Protein AF-A0A7G2SEK1-F1 (afdb_monomer_lite)

Sequence (96 aa):
MNAKLPVLTITTEQLRKFERERDSIVFDVQSTSDILDQMSTLFSLIAKASEGENPSIYQIKNLARLGHYTCDGWSGVIESIESHIKEISPLNSTNI

Foldseek 3Di:
DDDDDPDPDQDPVNVVVVVVLVVVVVVLVVVVVVLVVLVVVLVVQVVCVVVVHDRDPVSNVVSVVVNVVCVVCVVVSVVVVVVSCVVPPCVVVDDD

Structure (mmCIF, N/CA/C/O backbone):
data_AF-A0A7G2SEK1-F1
#
_entry.id   AF-A0A7G2SEK1-F1
#
loop_
_atom_site.group_PDB
_atom_site.id
_atom_site.type_symbol
_atom_site.label_atom_id
_atom_site.label_alt_id
_atom_site.label_comp_id
_atom_site.label_asym_id
_atom_site.label_entity_id
_atom_site.label_seq_id
_atom_site.pdbx_PDB_ins_code
_atom_site.Cartn_x
_atom_site.Cartn_y
_atom_site.Cartn_z
_atom_site.occupancy
_atom_site.B_iso_or_equiv
_atom_site.auth_seq_id
_atom_site.auth_comp_id
_atom_site.auth_asym_id
_atom_site.auth_atom_id
_atom_site.pdbx_PDB_model_num
ATOM 1 N N . MET A 1 1 ? 7.811 10.264 -53.879 1.00 37.69 1 MET A N 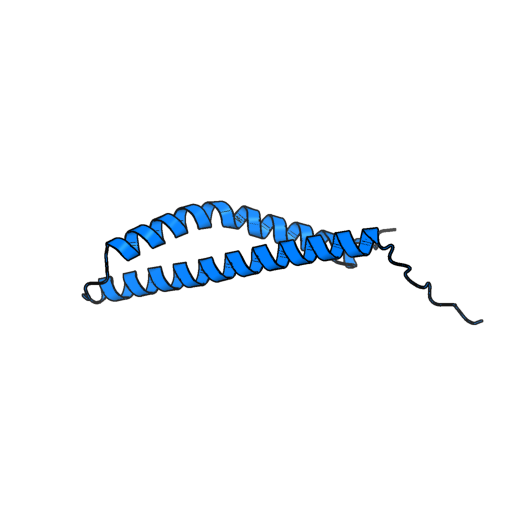1
ATOM 2 C CA . MET A 1 1 ? 8.895 10.154 -52.878 1.00 37.69 1 MET A CA 1
ATOM 3 C C . MET A 1 1 ? 8.361 9.325 -51.721 1.00 37.69 1 MET A C 1
ATOM 5 O O . MET A 1 1 ? 7.489 9.804 -51.014 1.00 37.69 1 MET A O 1
ATOM 9 N N . ASN A 1 2 ? 8.800 8.071 -51.584 1.00 45.34 2 ASN A N 1
ATOM 10 C CA . ASN A 1 2 ? 8.399 7.212 -50.467 1.00 45.34 2 ASN A CA 1
ATOM 11 C C . ASN A 1 2 ? 9.337 7.488 -49.292 1.00 45.34 2 ASN A C 1
ATOM 13 O O . ASN A 1 2 ? 10.463 6.991 -49.278 1.00 45.34 2 ASN A O 1
ATOM 17 N N . ALA A 1 3 ? 8.894 8.300 -48.334 1.00 49.78 3 ALA A N 1
ATOM 18 C CA . ALA A 1 3 ? 9.573 8.406 -47.052 1.00 49.78 3 ALA A CA 1
ATOM 19 C C . ALA A 1 3 ? 9.454 7.043 -46.353 1.00 49.78 3 ALA A C 1
ATOM 21 O O . ALA A 1 3 ? 8.377 6.659 -45.899 1.00 49.78 3 ALA A O 1
ATOM 22 N N . LYS A 1 4 ? 10.543 6.266 -46.336 1.00 55.38 4 LYS A N 1
ATOM 23 C CA . LYS A 1 4 ? 10.631 5.079 -45.483 1.00 55.38 4 LYS A CA 1
ATOM 24 C C . LYS A 1 4 ? 10.579 5.575 -44.042 1.00 55.38 4 LYS A C 1
ATOM 26 O O . LYS A 1 4 ? 11.493 6.274 -43.611 1.00 55.38 4 LYS A O 1
ATOM 31 N N . LEU A 1 5 ? 9.499 5.241 -43.337 1.00 54.44 5 LEU A N 1
ATOM 32 C CA . LEU A 1 5 ? 9.399 5.422 -41.892 1.00 54.44 5 LEU A CA 1
ATOM 33 C C . LEU A 1 5 ? 10.664 4.832 -41.247 1.00 54.44 5 LEU A C 1
ATOM 35 O O . LEU A 1 5 ? 11.015 3.693 -41.577 1.00 54.44 5 LEU A O 1
ATOM 39 N N . PRO A 1 6 ? 11.373 5.580 -40.385 1.00 55.78 6 PRO A N 1
ATOM 40 C CA . PRO A 1 6 ? 12.501 5.026 -39.661 1.00 55.78 6 PRO A CA 1
ATOM 41 C C . PRO A 1 6 ? 11.977 3.875 -38.804 1.00 55.78 6 PRO A C 1
ATOM 43 O O . PRO A 1 6 ? 11.165 4.070 -37.902 1.00 55.78 6 PRO A O 1
ATOM 46 N N . VAL A 1 7 ? 12.398 2.654 -39.130 1.00 57.66 7 VAL A N 1
ATOM 47 C CA . VAL A 1 7 ? 12.121 1.489 -38.295 1.00 57.66 7 VAL A CA 1
ATOM 48 C C . VAL A 1 7 ? 12.908 1.701 -37.008 1.00 57.66 7 VAL A C 1
ATOM 50 O O . VAL A 1 7 ? 14.139 1.714 -37.021 1.00 57.66 7 VAL A O 1
ATOM 53 N N . LEU A 1 8 ? 12.193 1.935 -35.908 1.00 57.91 8 LEU A N 1
ATOM 54 C CA . LEU A 1 8 ? 12.764 2.006 -34.569 1.00 57.91 8 LEU A CA 1
ATOM 55 C C . LEU A 1 8 ? 13.293 0.612 -34.218 1.00 57.91 8 LEU A C 1
ATOM 57 O O . LEU A 1 8 ? 12.558 -0.263 -33.767 1.00 57.91 8 LEU A O 1
ATOM 61 N N . THR A 1 9 ? 14.570 0.377 -34.504 1.00 67.88 9 THR A N 1
ATOM 62 C CA . THR A 1 9 ? 15.232 -0.888 -34.176 1.00 67.88 9 THR A CA 1
ATOM 63 C C . THR A 1 9 ? 15.630 -0.839 -32.704 1.00 67.88 9 THR A C 1
ATOM 65 O O . THR A 1 9 ? 16.687 -0.319 -32.357 1.00 67.88 9 THR A O 1
ATOM 68 N N . ILE A 1 10 ? 14.751 -1.326 -31.826 1.00 73.94 10 ILE A N 1
ATOM 69 C CA . ILE A 1 10 ? 15.061 -1.520 -30.405 1.00 73.94 10 ILE A CA 1
ATOM 70 C C . ILE A 1 10 ? 16.087 -2.649 -30.304 1.00 73.94 10 ILE A C 1
ATOM 72 O O . ILE A 1 10 ? 15.874 -3.748 -30.818 1.00 73.94 10 ILE A O 1
ATOM 76 N N . THR A 1 11 ? 17.214 -2.385 -29.652 1.00 84.75 11 THR A N 1
ATOM 77 C CA . THR A 1 11 ? 18.202 -3.429 -29.360 1.00 84.75 11 THR A CA 1
ATOM 78 C C . THR A 1 11 ? 17.691 -4.354 -28.254 1.00 84.75 11 THR A C 1
ATOM 80 O O . THR A 1 11 ? 16.942 -3.934 -27.373 1.00 84.75 11 THR A O 1
ATOM 83 N N . THR A 1 12 ? 18.139 -5.611 -28.236 1.00 84.81 12 THR A N 1
ATOM 84 C CA . THR A 1 12 ? 17.790 -6.566 -27.169 1.00 84.81 12 THR A CA 1
ATOM 85 C C . THR A 1 12 ? 18.119 -6.028 -25.772 1.00 84.81 12 THR A C 1
ATOM 87 O O . THR A 1 12 ? 17.392 -6.300 -24.822 1.00 84.81 12 THR A O 1
ATOM 90 N N . GLU A 1 13 ? 19.184 -5.234 -25.637 1.00 85.38 13 GLU A N 1
ATOM 91 C CA . GLU A 1 13 ? 19.558 -4.628 -24.356 1.00 85.38 13 GLU A CA 1
ATOM 92 C C . GLU A 1 13 ? 18.589 -3.516 -23.932 1.00 85.38 13 GLU A C 1
ATOM 94 O O . GLU A 1 13 ? 18.202 -3.448 -22.768 1.00 85.38 13 GLU A O 1
ATOM 99 N N . GLN A 1 14 ? 18.125 -2.689 -24.876 1.00 80.12 14 GLN A N 1
ATOM 100 C CA . GLN A 1 14 ? 17.089 -1.687 -24.608 1.00 80.12 14 GLN A CA 1
ATOM 101 C C . GLN A 1 14 ? 15.762 -2.339 -24.208 1.00 80.12 14 GLN A C 1
ATOM 103 O O . GLN A 1 14 ? 15.113 -1.859 -23.282 1.00 80.12 14 GLN A O 1
ATOM 108 N N . LEU A 1 15 ? 15.392 -3.456 -24.844 1.00 83.94 15 LEU A N 1
ATOM 109 C CA . LEU A 1 15 ? 14.203 -4.219 -24.461 1.00 83.94 15 LEU A CA 1
ATOM 110 C C . LEU A 1 15 ? 14.323 -4.765 -23.030 1.00 83.94 15 LEU A C 1
ATOM 112 O O . LEU A 1 15 ? 13.422 -4.564 -22.225 1.00 83.94 15 LEU A O 1
ATOM 116 N N . ARG A 1 16 ? 15.465 -5.367 -22.674 1.00 85.31 16 ARG A N 1
ATOM 117 C CA . ARG A 1 16 ? 15.718 -5.875 -21.312 1.00 85.31 16 ARG A CA 1
ATOM 118 C C . ARG A 1 16 ? 15.757 -4.778 -20.255 1.00 85.31 16 ARG A C 1
ATOM 120 O O . ARG A 1 16 ? 15.385 -5.009 -19.107 1.00 85.31 16 ARG A O 1
ATOM 127 N N . LYS A 1 17 ? 16.274 -3.596 -20.599 1.00 84.38 17 LYS A N 1
ATOM 128 C CA . LYS A 1 17 ? 16.239 -2.431 -19.709 1.00 84.38 17 LYS A CA 1
ATOM 129 C C . LYS A 1 17 ? 14.787 -2.025 -19.438 1.00 84.38 17 LYS A C 1
ATOM 131 O O . LYS A 1 17 ? 14.409 -1.933 -18.276 1.00 84.38 17 LYS A O 1
ATOM 136 N N . PHE A 1 18 ? 13.979 -1.902 -20.489 1.00 83.56 18 PHE A N 1
ATOM 137 C CA . PHE A 1 18 ? 12.561 -1.571 -20.370 1.00 83.56 18 PHE A CA 1
ATOM 138 C C . PHE A 1 18 ? 11.772 -2.611 -19.558 1.00 83.56 18 PHE A C 1
ATOM 140 O O . PHE A 1 18 ? 10.965 -2.249 -18.710 1.00 83.56 18 PHE A O 1
ATOM 147 N N . GLU A 1 19 ? 12.022 -3.906 -19.771 1.00 85.62 19 GLU A N 1
ATOM 148 C CA . GLU A 1 19 ? 11.383 -4.978 -18.995 1.00 85.62 19 GLU A CA 1
ATOM 149 C C . GLU A 1 19 ? 11.701 -4.872 -17.497 1.00 85.62 19 GLU A C 1
ATOM 151 O O . GLU A 1 19 ? 10.792 -4.982 -16.679 1.00 85.62 19 GLU A O 1
ATOM 156 N N . ARG A 1 20 ? 12.958 -4.579 -17.132 1.00 88.44 20 ARG A N 1
ATOM 157 C CA . ARG A 1 20 ? 13.355 -4.371 -15.729 1.00 88.44 20 ARG A CA 1
ATOM 158 C C . ARG A 1 20 ? 12.695 -3.145 -15.105 1.00 88.44 20 ARG A C 1
ATOM 160 O O . ARG A 1 20 ? 12.235 -3.223 -13.971 1.00 88.44 20 ARG A O 1
ATOM 167 N N . GLU A 1 21 ? 12.649 -2.031 -15.829 1.00 83.31 21 GLU A N 1
ATOM 168 C CA . GLU A 1 21 ? 11.993 -0.802 -15.361 1.00 83.31 21 GLU A CA 1
ATOM 169 C C . GLU A 1 21 ? 10.493 -1.022 -15.160 1.00 83.31 21 GLU A C 1
ATOM 171 O O . GLU A 1 21 ? 9.949 -0.666 -14.117 1.00 83.31 21 GLU A O 1
ATOM 176 N N . ARG A 1 22 ? 9.833 -1.694 -16.112 1.00 88.19 22 ARG A N 1
ATOM 177 C CA . ARG A 1 22 ? 8.430 -2.099 -15.984 1.00 88.19 22 ARG A CA 1
ATOM 178 C C . ARG A 1 22 ? 8.216 -2.959 -14.741 1.00 88.19 22 ARG A C 1
ATOM 180 O O . ARG A 1 22 ? 7.288 -2.690 -13.987 1.00 88.19 22 ARG A O 1
ATOM 187 N N . ASP A 1 23 ? 9.039 -3.982 -14.535 1.00 86.50 23 ASP A N 1
ATOM 188 C CA . ASP A 1 23 ? 8.884 -4.897 -13.401 1.00 86.50 23 ASP A CA 1
ATOM 189 C C . ASP A 1 23 ? 9.100 -4.180 -12.059 1.00 86.50 23 ASP A C 1
ATOM 191 O O . ASP A 1 23 ? 8.365 -4.440 -11.107 1.00 86.50 23 ASP A O 1
ATOM 195 N N . SER A 1 24 ? 10.032 -3.220 -12.002 1.00 83.38 24 SER A N 1
ATOM 196 C CA . SER A 1 24 ? 10.221 -2.346 -10.837 1.00 83.38 24 SER A CA 1
ATOM 197 C C . SER A 1 24 ? 8.976 -1.505 -10.555 1.00 83.38 24 SER A C 1
ATOM 199 O O . SER A 1 24 ? 8.484 -1.499 -9.433 1.00 83.38 24 SER A O 1
ATOM 201 N N . ILE A 1 25 ? 8.411 -0.855 -11.578 1.00 81.00 25 ILE A N 1
ATOM 202 C CA . ILE A 1 25 ? 7.197 -0.039 -11.424 1.00 81.00 25 ILE A CA 1
ATOM 203 C C . ILE A 1 25 ? 6.015 -0.905 -10.975 1.00 81.00 25 ILE A C 1
ATOM 205 O O . ILE A 1 25 ? 5.248 -0.501 -10.106 1.00 81.00 25 ILE A O 1
ATOM 209 N N . VAL A 1 26 ? 5.859 -2.108 -11.537 1.00 83.81 26 VAL A N 1
ATOM 210 C CA . VAL A 1 26 ? 4.803 -3.049 -11.128 1.00 83.81 26 VAL A CA 1
ATOM 211 C C . VAL A 1 26 ? 4.953 -3.430 -9.656 1.00 83.81 26 VAL A C 1
ATOM 213 O O . VAL A 1 26 ? 3.960 -3.449 -8.928 1.00 83.81 26 VAL A O 1
ATOM 216 N N . PHE A 1 27 ? 6.178 -3.694 -9.202 1.00 86.00 27 PHE A N 1
ATOM 217 C CA . PHE A 1 27 ? 6.459 -3.973 -7.796 1.00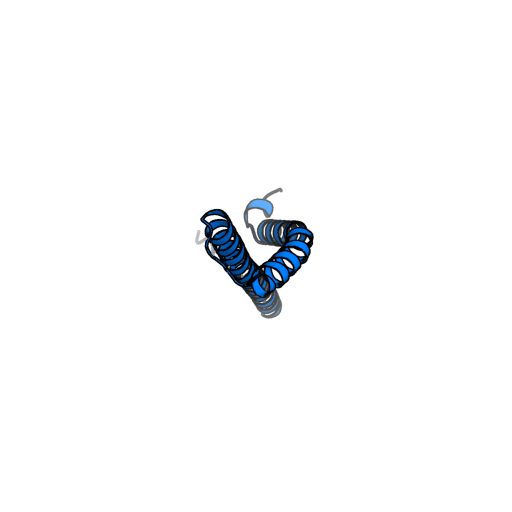 86.00 27 PHE A CA 1
ATOM 218 C C . PHE A 1 27 ? 6.121 -2.778 -6.888 1.00 86.00 27 PHE A C 1
ATOM 220 O O . PHE A 1 27 ? 5.454 -2.948 -5.863 1.00 86.00 27 PHE A O 1
ATOM 227 N N . ASP A 1 28 ? 6.515 -1.566 -7.278 1.00 77.25 28 ASP A N 1
ATOM 228 C CA . ASP A 1 28 ? 6.248 -0.342 -6.514 1.00 77.25 28 ASP A CA 1
ATOM 229 C C . ASP A 1 28 ? 4.740 -0.051 -6.412 1.00 77.25 28 ASP A C 1
ATOM 231 O O . ASP A 1 28 ? 4.230 0.299 -5.344 1.00 77.25 28 ASP A O 1
ATOM 235 N N . VAL A 1 29 ? 3.992 -0.266 -7.499 1.00 80.56 29 VAL A N 1
ATOM 236 C CA . VAL A 1 29 ? 2.528 -0.119 -7.519 1.00 80.56 29 VAL A CA 1
ATOM 237 C C . VAL A 1 29 ? 1.857 -1.163 -6.629 1.00 80.56 29 VAL A C 1
ATOM 239 O O . VAL A 1 29 ? 0.988 -0.809 -5.831 1.00 80.56 29 VAL A O 1
ATOM 242 N N . GLN A 1 30 ? 2.259 -2.434 -6.728 1.00 85.19 30 GLN A N 1
ATOM 243 C CA . GLN A 1 30 ? 1.660 -3.500 -5.924 1.00 85.19 30 GLN A CA 1
ATOM 244 C C . GLN A 1 30 ? 1.920 -3.286 -4.432 1.00 85.19 30 GLN A C 1
ATOM 246 O O . GLN A 1 30 ? 0.989 -3.342 -3.632 1.00 85.19 30 GLN A O 1
ATOM 251 N N . SER A 1 31 ? 3.164 -2.981 -4.059 1.00 81.69 31 SER A N 1
ATOM 252 C CA . SER A 1 31 ? 3.513 -2.712 -2.662 1.00 81.69 31 SER A CA 1
ATOM 253 C C . SER A 1 31 ? 2.738 -1.512 -2.109 1.00 81.69 31 SER A C 1
ATOM 255 O O . SER A 1 31 ? 2.197 -1.585 -1.006 1.00 81.69 31 SER A O 1
ATOM 257 N N . THR A 1 32 ? 2.590 -0.445 -2.899 1.00 77.94 32 THR A N 1
ATOM 258 C CA . THR A 1 32 ? 1.771 0.722 -2.540 1.00 77.94 32 THR A CA 1
ATOM 259 C C . THR A 1 32 ? 0.295 0.365 -2.349 1.00 77.94 32 THR A C 1
ATOM 261 O O . THR A 1 32 ? -0.332 0.852 -1.407 1.00 77.94 32 THR A O 1
ATOM 264 N N . SER A 1 33 ? -0.262 -0.496 -3.204 1.00 84.75 33 SER A N 1
ATOM 265 C CA . SER A 1 33 ? -1.644 -0.972 -3.071 1.00 84.75 33 SER A CA 1
ATOM 266 C C . SER A 1 33 ? -1.850 -1.752 -1.772 1.00 84.75 33 SER A C 1
ATOM 268 O O . SER A 1 33 ? -2.770 -1.448 -1.015 1.00 84.75 33 SER A O 1
ATOM 270 N N . ASP A 1 34 ? -0.962 -2.703 -1.469 1.00 85.75 34 ASP A N 1
ATOM 271 C CA . ASP A 1 34 ? -1.057 -3.537 -0.263 1.00 85.75 34 ASP A CA 1
ATOM 272 C C . ASP A 1 34 ? -1.006 -2.687 1.018 1.00 85.75 34 ASP A C 1
ATOM 274 O O . ASP A 1 34 ? -1.708 -2.943 2.000 1.00 85.75 34 ASP A O 1
ATOM 278 N N . ILE A 1 35 ? -0.188 -1.635 0.999 1.00 82.00 35 ILE A N 1
ATOM 279 C CA . ILE A 1 35 ? -0.097 -0.640 2.066 1.00 82.00 35 ILE A CA 1
ATOM 280 C C . ILE A 1 35 ? -1.426 0.102 2.251 1.00 82.00 35 ILE A C 1
ATOM 282 O O . ILE A 1 35 ? -1.886 0.267 3.385 1.00 82.00 35 ILE A O 1
ATOM 286 N N . LEU A 1 36 ? -2.035 0.583 1.160 1.00 84.31 36 LEU A N 1
ATOM 287 C CA . LEU A 1 36 ? -3.297 1.327 1.215 1.00 84.31 36 LEU A CA 1
ATOM 288 C C . LEU A 1 36 ? -4.408 0.472 1.826 1.00 84.31 36 LEU A C 1
ATOM 290 O O . LEU A 1 36 ? -5.152 0.954 2.684 1.00 84.31 36 LEU A O 1
ATOM 294 N N . ASP A 1 37 ? -4.468 -0.806 1.458 1.00 88.75 37 ASP A N 1
ATOM 295 C CA . ASP A 1 37 ? -5.432 -1.760 2.007 1.00 88.75 37 ASP A CA 1
ATOM 296 C C . ASP A 1 37 ? -5.234 -1.974 3.517 1.00 88.75 37 ASP A C 1
ATOM 298 O O . ASP A 1 37 ? -6.194 -2.004 4.303 1.00 88.75 37 ASP A O 1
ATOM 302 N N . GLN A 1 38 ? -3.981 -2.049 3.966 1.00 85.62 38 GLN A N 1
ATOM 303 C CA . GLN A 1 38 ? -3.644 -2.152 5.387 1.00 85.62 38 GLN A CA 1
ATOM 304 C C . GLN A 1 38 ? -4.001 -0.877 6.164 1.00 85.62 38 GLN A C 1
ATOM 306 O O . GLN A 1 38 ? -4.517 -0.966 7.283 1.00 85.62 38 GLN A O 1
ATOM 311 N N . MET A 1 39 ? -3.789 0.307 5.581 1.00 86.50 39 MET A N 1
ATOM 312 C CA . MET A 1 39 ? -4.179 1.583 6.195 1.00 86.50 39 MET A CA 1
ATOM 313 C C . MET A 1 39 ? -5.700 1.733 6.270 1.00 86.50 39 MET A C 1
ATOM 315 O O . MET A 1 39 ? -6.233 2.130 7.306 1.00 86.50 39 MET A O 1
ATOM 319 N N . SER A 1 40 ? -6.418 1.339 5.218 1.00 88.62 40 SER A N 1
ATOM 320 C CA . SER A 1 40 ? -7.884 1.283 5.210 1.00 88.62 40 SER A CA 1
ATOM 321 C C . SER A 1 40 ? -8.423 0.382 6.329 1.00 88.62 40 SER A C 1
ATOM 323 O O . SER A 1 40 ? -9.342 0.752 7.073 1.00 88.62 40 SER A O 1
ATOM 325 N N . THR A 1 41 ? -7.781 -0.772 6.534 1.00 90.19 41 THR A N 1
ATOM 326 C CA . THR A 1 41 ? -8.098 -1.686 7.639 1.00 90.19 41 THR A CA 1
ATOM 327 C C . THR A 1 41 ? -7.859 -1.031 9.002 1.00 90.19 41 THR A C 1
ATOM 329 O O . THR A 1 41 ? -8.712 -1.131 9.886 1.00 90.19 41 THR A O 1
ATOM 332 N N . LEU A 1 42 ? -6.739 -0.323 9.184 1.00 88.00 42 LEU A N 1
ATOM 333 C CA . LEU A 1 42 ? -6.446 0.401 10.423 1.00 88.00 42 LEU A CA 1
ATOM 334 C C . LEU A 1 42 ? -7.525 1.442 10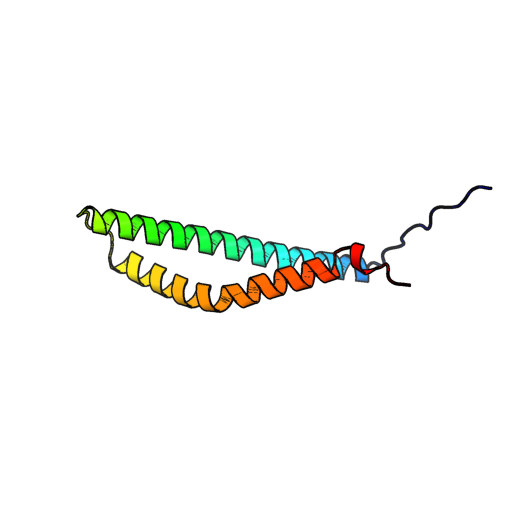.739 1.00 88.00 42 LEU A C 1
ATOM 336 O O . LEU A 1 42 ? -8.047 1.451 11.854 1.00 88.00 42 LEU A O 1
ATOM 340 N N . PHE A 1 43 ? -7.889 2.283 9.768 1.00 87.44 43 PHE A N 1
ATOM 341 C CA . PHE A 1 43 ? -8.921 3.305 9.963 1.00 87.44 43 PHE A CA 1
ATOM 342 C C . PHE A 1 43 ? -10.281 2.690 10.293 1.00 87.44 43 PHE A C 1
ATOM 344 O O . PHE A 1 43 ? -10.968 3.177 11.187 1.00 87.44 43 PHE A O 1
ATOM 351 N N . SER A 1 44 ? -10.629 1.571 9.655 1.00 91.00 44 SER A N 1
ATOM 352 C CA . SER A 1 44 ? -11.858 0.830 9.956 1.00 91.00 44 SER A CA 1
ATOM 353 C C . SER A 1 44 ? -11.876 0.294 11.393 1.00 91.00 44 SER A C 1
ATOM 355 O O . SER A 1 44 ? -12.897 0.369 12.074 1.00 91.00 44 SER A O 1
ATOM 357 N N . LEU A 1 45 ? -10.749 -0.228 11.890 1.00 87.94 45 LEU A N 1
ATOM 358 C CA . LEU A 1 45 ? -10.633 -0.685 13.278 1.00 87.94 45 LEU A CA 1
ATOM 359 C C . LEU A 1 45 ? -10.709 0.481 14.272 1.00 87.94 45 LEU A C 1
ATOM 361 O O . LEU A 1 45 ? -11.337 0.344 15.318 1.00 87.94 45 LEU A O 1
ATOM 365 N N . ILE A 1 46 ? -10.110 1.629 13.954 1.00 84.31 46 ILE A N 1
ATOM 366 C CA . ILE A 1 46 ? -10.204 2.838 14.786 1.00 84.31 46 ILE A CA 1
ATOM 367 C C . ILE A 1 46 ? -11.652 3.344 14.845 1.00 84.31 46 ILE A C 1
ATOM 369 O O . ILE A 1 46 ? -12.129 3.674 15.930 1.00 84.31 46 ILE A O 1
ATOM 373 N N . ALA A 1 47 ? -12.366 3.354 13.715 1.00 87.25 47 ALA A N 1
ATOM 374 C CA . ALA A 1 47 ? -13.773 3.749 13.658 1.00 87.25 47 ALA A CA 1
ATOM 375 C C . ALA A 1 47 ? -14.641 2.861 14.562 1.00 87.25 47 ALA A C 1
ATOM 377 O O . ALA A 1 47 ? -15.328 3.373 15.444 1.00 87.25 47 ALA A O 1
ATOM 378 N N . LYS A 1 48 ? -14.500 1.535 14.456 1.00 87.69 48 LYS A N 1
ATOM 379 C CA . LYS A 1 48 ? -15.190 0.578 15.338 1.00 87.69 48 LYS A CA 1
ATOM 380 C C . LYS A 1 48 ? -14.896 0.817 16.819 1.00 87.69 48 LYS A C 1
ATOM 382 O O . LYS A 1 48 ? -15.808 0.816 17.639 1.00 87.69 48 LYS A O 1
ATOM 387 N N . ALA A 1 49 ? -13.632 1.075 17.168 1.00 83.75 49 ALA A N 1
ATOM 388 C CA . ALA A 1 49 ? -13.265 1.411 18.545 1.00 83.75 49 ALA A CA 1
ATOM 389 C C . ALA A 1 49 ? -13.967 2.692 19.030 1.00 83.75 49 ALA A C 1
ATOM 391 O O . ALA A 1 49 ? -14.397 2.767 20.178 1.00 83.75 49 ALA A O 1
ATOM 392 N N . SER A 1 50 ? -14.095 3.698 18.156 1.00 83.81 50 SER A N 1
ATOM 393 C CA . SER A 1 50 ? -14.771 4.961 18.477 1.00 83.81 50 SER A CA 1
ATOM 394 C C . SER A 1 50 ? -16.285 4.811 18.656 1.00 83.81 50 SER A C 1
ATOM 396 O O . SER A 1 50 ? -16.886 5.551 19.430 1.00 83.81 50 SER A O 1
ATOM 398 N N . GLU A 1 51 ? -16.883 3.812 18.007 1.00 93.19 51 GLU A N 1
ATOM 399 C CA . GLU A 1 51 ? -18.300 3.450 18.129 1.00 93.19 51 GLU A CA 1
ATOM 400 C C . GLU A 1 51 ? -18.592 2.594 19.378 1.00 93.19 51 GLU A C 1
ATOM 402 O O . GLU A 1 51 ? -19.735 2.213 19.626 1.00 93.19 51 GLU A O 1
ATOM 407 N N . GLY A 1 52 ? -17.575 2.319 20.204 1.00 84.94 52 GLY A N 1
ATOM 408 C CA . GLY A 1 52 ? -17.707 1.528 21.428 1.00 84.94 52 GLY A CA 1
ATOM 409 C C . GLY A 1 52 ? -17.609 0.018 21.211 1.00 84.94 52 GLY A C 1
ATOM 410 O O . GLY A 1 52 ? -17.849 -0.750 22.146 1.00 84.94 52 GLY A O 1
ATOM 411 N N . GLU A 1 53 ? -17.238 -0.430 20.008 1.00 84.94 53 GLU A N 1
ATOM 412 C CA . GLU A 1 53 ? -16.847 -1.819 19.780 1.00 84.94 53 GLU A CA 1
ATOM 413 C C . GLU A 1 53 ? -15.448 -2.094 20.364 1.00 84.94 53 GLU A C 1
ATOM 415 O O . GLU A 1 53 ? -14.660 -1.182 20.613 1.00 84.94 53 GLU A O 1
ATOM 420 N N . ASN A 1 54 ? -15.107 -3.374 20.553 1.00 87.56 54 ASN A N 1
ATOM 421 C CA . ASN A 1 54 ? -13.807 -3.807 21.086 1.00 87.56 54 ASN A CA 1
ATOM 422 C C . ASN A 1 54 ? -12.939 -4.491 20.008 1.00 87.56 54 ASN A C 1
ATOM 424 O O . ASN A 1 54 ? -12.742 -5.709 20.059 1.00 87.56 54 ASN A O 1
ATOM 428 N N . PRO A 1 55 ? -12.416 -3.752 19.011 1.00 85.31 55 PRO A N 1
ATOM 429 C CA . PRO A 1 55 ? -11.481 -4.297 18.033 1.00 85.31 55 PRO A CA 1
ATOM 430 C C . PRO A 1 55 ? -10.139 -4.662 18.683 1.00 85.31 55 PRO A C 1
ATOM 432 O O . PRO A 1 55 ? -9.754 -4.148 19.735 1.00 85.31 55 PRO A O 1
ATOM 435 N N . SER A 1 56 ? -9.385 -5.555 18.040 1.00 87.25 56 SER A N 1
ATOM 436 C CA . SER A 1 56 ? -8.107 -6.031 18.574 1.00 87.25 56 SER A CA 1
ATOM 437 C C . SER A 1 56 ? -7.063 -4.910 18.653 1.00 87.25 56 SER A C 1
ATOM 439 O O . SER A 1 56 ? -6.493 -4.492 17.643 1.00 87.25 56 SER A O 1
ATOM 441 N N . ILE A 1 57 ? -6.732 -4.485 19.877 1.00 80.50 57 ILE A N 1
ATOM 442 C CA . ILE A 1 57 ? -5.664 -3.507 20.158 1.00 80.50 57 ILE A CA 1
ATOM 443 C C . ILE A 1 57 ? -4.318 -3.968 19.575 1.00 80.50 57 ILE A C 1
ATOM 445 O O . ILE A 1 57 ? -3.515 -3.146 19.135 1.00 80.50 57 ILE A O 1
ATOM 449 N N . TYR A 1 58 ? -4.068 -5.280 19.542 1.00 82.88 58 TYR A N 1
ATOM 450 C CA . TYR A 1 58 ? -2.862 -5.847 18.938 1.00 82.88 58 TYR A CA 1
ATOM 451 C C . TYR A 1 58 ? -2.799 -5.583 17.425 1.00 82.88 58 TYR A C 1
ATOM 453 O O . TYR A 1 58 ? -1.765 -5.144 16.924 1.00 82.88 58 TYR A O 1
ATOM 461 N N . GLN A 1 59 ? -3.912 -5.778 16.706 1.00 78.44 59 GLN A N 1
ATOM 462 C CA . GLN A 1 59 ? -3.985 -5.498 15.267 1.00 78.44 59 GLN A CA 1
ATOM 463 C C . GLN A 1 59 ? -3.824 -4.003 14.975 1.00 78.44 59 GLN A C 1
ATOM 465 O O . GLN A 1 59 ? -3.059 -3.643 14.084 1.00 78.44 59 GLN A O 1
ATOM 470 N N . ILE A 1 60 ? -4.461 -3.138 15.772 1.00 80.06 60 ILE A N 1
ATOM 471 C CA . ILE A 1 60 ? -4.322 -1.679 15.651 1.00 80.06 60 ILE A CA 1
ATOM 472 C C . ILE A 1 60 ? -2.857 -1.261 15.829 1.00 80.06 60 ILE A C 1
ATOM 474 O O . ILE A 1 60 ? -2.325 -0.529 15.001 1.00 80.06 60 ILE A O 1
ATOM 478 N N . LYS A 1 61 ? -2.170 -1.760 16.867 1.00 79.56 61 LYS A N 1
ATOM 479 C CA . LYS A 1 61 ? -0.754 -1.439 17.116 1.00 79.56 61 LYS A CA 1
ATOM 480 C C . LYS A 1 61 ? 0.164 -1.906 15.987 1.00 79.56 61 LYS A C 1
ATOM 482 O O . LYS A 1 61 ? 1.052 -1.156 15.587 1.00 79.56 61 LYS A O 1
ATOM 487 N N . ASN A 1 62 ? -0.041 -3.117 15.472 1.00 81.44 62 ASN A N 1
ATOM 488 C CA . ASN A 1 62 ? 0.769 -3.644 14.374 1.00 81.44 62 ASN A CA 1
ATOM 489 C C . ASN A 1 62 ? 0.577 -2.838 13.085 1.00 81.44 62 ASN A C 1
ATOM 491 O O . ASN A 1 62 ? 1.565 -2.455 12.462 1.00 81.44 62 ASN A O 1
ATOM 495 N N . LEU A 1 63 ? -0.672 -2.540 12.715 1.00 82.12 63 LEU A N 1
ATOM 496 C CA . LEU A 1 63 ? -0.976 -1.757 11.518 1.00 82.12 63 LEU A CA 1
ATOM 497 C C . LEU A 1 63 ? -0.519 -0.300 11.653 1.00 82.12 63 LEU A C 1
ATOM 499 O O . LEU A 1 63 ? 0.027 0.245 10.705 1.00 82.12 63 LEU A O 1
ATOM 503 N N . ALA A 1 64 ? -0.653 0.319 12.830 1.00 77.62 64 ALA A N 1
ATOM 504 C CA . ALA A 1 64 ? -0.148 1.672 13.068 1.00 77.62 64 ALA A CA 1
ATOM 505 C C . ALA A 1 64 ? 1.382 1.744 12.959 1.00 77.62 64 ALA A C 1
ATOM 507 O O . ALA A 1 64 ? 1.922 2.684 12.379 1.00 77.62 64 ALA A O 1
ATOM 508 N N . ARG A 1 65 ? 2.093 0.731 13.475 1.00 78.38 65 ARG A N 1
ATOM 509 C CA . ARG A 1 65 ? 3.551 0.640 13.337 1.00 78.38 65 ARG A CA 1
ATOM 510 C C . ARG A 1 65 ? 3.962 0.486 11.875 1.00 78.38 65 ARG A C 1
ATOM 512 O O . ARG A 1 65 ? 4.918 1.122 11.452 1.00 78.38 65 ARG A O 1
ATOM 519 N N . LEU A 1 66 ? 3.237 -0.338 11.124 1.00 76.31 66 LEU A N 1
ATOM 520 C CA . LEU A 1 66 ? 3.448 -0.507 9.691 1.00 76.31 66 LEU A CA 1
ATOM 521 C C . LEU A 1 66 ? 3.206 0.810 8.946 1.00 76.31 66 LEU A C 1
ATOM 523 O O . LEU A 1 66 ? 4.097 1.266 8.246 1.00 76.31 66 LEU A O 1
ATOM 527 N N . GLY A 1 67 ? 2.090 1.488 9.221 1.00 70.06 67 GLY A N 1
ATOM 528 C CA . GLY A 1 67 ? 1.765 2.797 8.651 1.00 70.06 67 GLY A CA 1
ATOM 529 C C . GLY A 1 67 ? 2.811 3.871 8.934 1.00 70.06 67 GLY A C 1
ATOM 530 O O . GLY A 1 67 ? 3.134 4.642 8.041 1.00 70.06 67 GLY A O 1
ATOM 531 N N . HIS A 1 68 ? 3.404 3.892 10.131 1.00 69.19 68 HIS A N 1
ATOM 532 C CA . HIS A 1 68 ? 4.505 4.806 10.446 1.00 69.19 68 HIS A CA 1
ATOM 533 C C . HIS A 1 68 ? 5.728 4.575 9.546 1.00 69.19 68 HIS A C 1
ATOM 535 O O . HIS A 1 68 ? 6.205 5.520 8.925 1.00 69.19 68 HIS A O 1
ATOM 541 N N . TYR A 1 69 ? 6.184 3.323 9.411 1.00 67.94 69 TYR A N 1
ATOM 542 C CA . TYR A 1 69 ? 7.297 2.987 8.513 1.00 67.94 69 TYR A CA 1
ATOM 543 C C . TYR A 1 69 ? 6.970 3.265 7.048 1.00 67.94 69 TYR A C 1
ATOM 545 O O . TYR A 1 69 ? 7.845 3.637 6.270 1.00 67.94 69 TYR A O 1
ATOM 553 N N . THR A 1 70 ? 5.713 3.073 6.668 1.00 67.19 70 THR A N 1
ATOM 554 C CA . THR A 1 70 ? 5.294 3.253 5.292 1.00 67.19 70 THR A CA 1
ATOM 555 C C . THR A 1 70 ? 5.151 4.718 4.894 1.00 67.19 70 THR A C 1
ATOM 557 O O . THR A 1 70 ? 5.594 5.087 3.809 1.00 67.19 70 THR A O 1
ATOM 560 N N . CYS A 1 71 ? 4.596 5.569 5.760 1.00 65.56 71 CYS A N 1
ATOM 561 C CA . CYS A 1 71 ? 4.490 7.005 5.501 1.00 65.56 71 CYS A CA 1
ATOM 562 C C . CYS A 1 71 ? 5.866 7.660 5.314 1.00 65.56 71 CYS A C 1
ATOM 564 O O . CYS A 1 71 ? 6.006 8.511 4.440 1.00 65.56 71 CYS A O 1
ATOM 566 N N . ASP A 1 72 ? 6.881 7.226 6.069 1.00 62.22 72 ASP A N 1
ATOM 567 C CA . ASP A 1 72 ? 8.256 7.723 5.923 1.00 62.22 72 ASP A CA 1
ATOM 568 C C . ASP A 1 72 ? 8.911 7.284 4.596 1.00 62.22 72 ASP A C 1
ATOM 570 O O . ASP A 1 72 ? 9.796 7.969 4.087 1.00 62.22 72 ASP A O 1
ATOM 574 N N . GLY A 1 73 ? 8.479 6.160 4.011 1.00 63.66 73 GLY A N 1
ATOM 575 C CA . GLY A 1 73 ? 8.991 5.652 2.731 1.00 63.66 73 GLY A CA 1
ATOM 576 C C . GLY A 1 73 ? 8.225 6.137 1.496 1.00 63.66 73 GLY A C 1
ATOM 577 O O . GLY A 1 73 ? 8.755 6.101 0.385 1.00 63.66 73 GLY A O 1
ATOM 578 N N . TRP A 1 74 ? 6.982 6.593 1.663 1.00 65.81 74 TRP A N 1
ATOM 579 C CA . TRP A 1 74 ? 6.078 6.861 0.543 1.00 65.81 74 TRP A CA 1
ATOM 580 C C . TRP A 1 74 ? 6.448 8.077 -0.294 1.00 65.81 74 TRP A C 1
ATOM 582 O O . TRP A 1 74 ? 6.275 8.043 -1.511 1.00 65.81 74 TRP A O 1
ATOM 592 N N . SER A 1 75 ? 6.987 9.125 0.328 1.00 65.06 75 SER A N 1
ATOM 593 C CA . SER A 1 75 ? 7.512 10.282 -0.403 1.00 65.06 75 SER A CA 1
ATOM 594 C C . SER A 1 75 ? 8.592 9.855 -1.399 1.00 65.06 75 SER A C 1
ATOM 596 O O . SER A 1 75 ? 8.507 10.203 -2.571 1.00 65.06 75 SER A O 1
ATOM 598 N N . GLY A 1 76 ? 9.532 9.005 -0.974 1.00 67.00 76 GLY A N 1
ATOM 599 C CA . GLY A 1 76 ? 10.609 8.507 -1.832 1.00 67.00 76 GLY A CA 1
ATOM 600 C C . GLY A 1 76 ? 10.131 7.588 -2.961 1.00 67.00 76 GLY A C 1
ATOM 601 O O . GLY A 1 76 ? 10.655 7.654 -4.072 1.00 67.00 76 GLY A O 1
ATOM 602 N N . VAL A 1 77 ? 9.113 6.754 -2.715 1.00 68.38 77 VAL A N 1
ATOM 603 C CA . VAL A 1 77 ? 8.521 5.896 -3.760 1.00 68.38 77 VAL A CA 1
ATOM 604 C C . VAL A 1 77 ? 7.775 6.736 -4.800 1.00 68.38 77 VAL A C 1
ATOM 606 O O . VAL A 1 77 ? 7.947 6.511 -5.995 1.00 68.38 77 VAL A O 1
ATOM 609 N N . ILE A 1 78 ? 7.002 7.743 -4.378 1.00 69.38 78 ILE A N 1
ATOM 610 C CA . ILE A 1 78 ? 6.316 8.658 -5.304 1.00 69.38 78 ILE A CA 1
ATOM 611 C C . ILE A 1 78 ? 7.331 9.464 -6.123 1.00 69.38 78 ILE A C 1
ATOM 613 O O . ILE A 1 78 ? 7.202 9.528 -7.343 1.00 69.38 78 ILE A O 1
ATOM 617 N N . GLU A 1 79 ? 8.374 10.009 -5.492 1.00 72.81 79 GLU A N 1
ATOM 618 C CA . GLU A 1 79 ? 9.460 10.718 -6.186 1.00 72.81 79 GLU A CA 1
ATOM 619 C C . GLU A 1 79 ? 10.173 9.818 -7.212 1.00 72.81 79 GLU A C 1
ATOM 621 O O . GLU A 1 79 ? 10.450 10.248 -8.335 1.00 72.81 79 GLU A O 1
ATOM 626 N N . SER A 1 80 ? 10.417 8.548 -6.864 1.00 71.38 80 SER A N 1
ATOM 627 C CA . SER A 1 80 ? 10.982 7.546 -7.774 1.00 71.38 80 SER A CA 1
ATOM 628 C C . SER A 1 80 ? 10.062 7.281 -8.969 1.00 71.38 80 SER A C 1
ATOM 630 O O . SER A 1 80 ? 10.513 7.334 -10.115 1.00 71.38 80 SER A O 1
ATOM 632 N N . ILE A 1 81 ? 8.767 7.045 -8.736 1.00 71.25 81 ILE A N 1
ATOM 633 C CA . ILE A 1 81 ? 7.778 6.816 -9.801 1.00 71.25 81 ILE A CA 1
ATOM 634 C C . ILE A 1 81 ? 7.697 8.037 -10.725 1.00 71.25 81 ILE A C 1
ATOM 636 O O . ILE A 1 81 ? 7.739 7.889 -11.947 1.00 71.25 81 ILE A O 1
ATOM 640 N N . GLU A 1 82 ? 7.637 9.250 -10.171 1.00 74.31 82 GLU A N 1
ATOM 641 C CA . GLU A 1 82 ? 7.635 10.485 -10.956 1.00 74.31 82 GLU A CA 1
ATOM 642 C C . GLU A 1 82 ? 8.900 10.644 -11.811 1.00 74.31 82 GLU A C 1
ATOM 644 O O . GLU A 1 82 ? 8.804 11.064 -12.968 1.00 74.31 82 GLU A O 1
ATOM 649 N N . SER A 1 83 ? 10.080 10.308 -11.274 1.00 77.06 83 SER A N 1
ATOM 650 C CA . SER A 1 83 ? 11.342 10.351 -12.023 1.00 77.06 83 SER A CA 1
ATOM 651 C C . SER A 1 83 ? 11.327 9.365 -13.191 1.00 77.06 83 SER A C 1
ATOM 653 O O . SER A 1 83 ? 11.597 9.757 -14.326 1.00 77.06 83 SER A O 1
ATOM 655 N N . HIS A 1 84 ? 10.913 8.117 -12.956 1.00 70.75 84 HIS A N 1
ATOM 656 C CA . HIS A 1 84 ? 10.841 7.103 -14.011 1.00 70.75 84 HIS A CA 1
ATOM 657 C C . HIS A 1 84 ? 9.816 7.481 -15.088 1.00 70.75 84 HIS A C 1
ATOM 659 O O . HIS A 1 84 ? 10.100 7.378 -16.279 1.00 70.75 84 HIS A O 1
ATOM 665 N N . ILE A 1 85 ? 8.648 8.008 -14.707 1.00 71.31 85 ILE A N 1
ATOM 666 C CA . ILE A 1 85 ? 7.657 8.499 -15.675 1.00 71.31 85 ILE A CA 1
ATOM 667 C C . ILE A 1 85 ? 8.235 9.644 -16.522 1.00 71.31 85 ILE A C 1
ATOM 669 O O . ILE A 1 85 ? 8.001 9.673 -17.730 1.00 71.31 85 ILE A O 1
ATOM 673 N N . LYS A 1 86 ? 9.011 10.571 -15.941 1.00 71.25 86 LYS A N 1
ATOM 674 C CA . LYS A 1 86 ? 9.669 11.661 -16.692 1.00 71.25 86 LYS A CA 1
ATOM 675 C C . LYS A 1 86 ? 10.715 11.158 -17.685 1.00 71.25 86 LYS A C 1
ATOM 677 O O . LYS A 1 86 ? 10.846 11.755 -18.753 1.00 71.25 86 LYS A O 1
ATOM 682 N N . GLU A 1 87 ? 11.442 10.099 -17.344 1.00 67.62 87 GLU A N 1
ATOM 683 C CA . GLU A 1 87 ? 12.457 9.490 -18.212 1.00 67.62 87 GLU A CA 1
ATOM 684 C C . GLU A 1 87 ? 11.839 8.699 -19.370 1.00 67.62 87 GLU A C 1
ATOM 686 O O . GLU A 1 87 ? 12.359 8.720 -20.485 1.00 67.62 87 GLU A O 1
ATOM 691 N N . ILE A 1 88 ? 10.710 8.031 -19.121 1.00 60.75 88 ILE A N 1
ATOM 692 C CA . ILE A 1 88 ? 10.015 7.201 -20.114 1.00 60.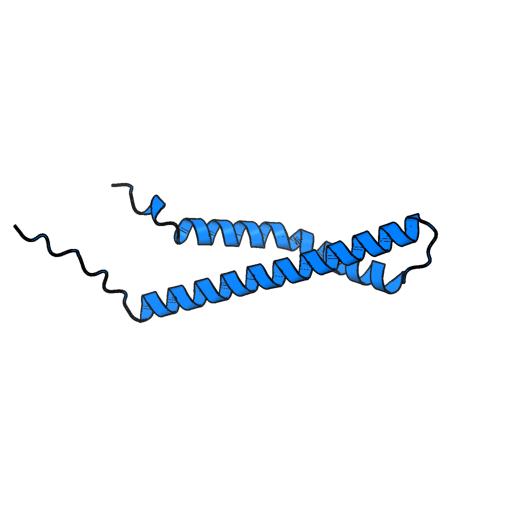75 88 ILE A CA 1
ATOM 693 C C . ILE A 1 88 ? 9.055 8.048 -20.971 1.00 60.75 88 ILE A C 1
ATOM 695 O O . ILE A 1 88 ? 8.679 7.642 -22.073 1.00 60.75 88 ILE A O 1
ATOM 699 N N . SER A 1 89 ? 8.653 9.236 -20.501 1.00 50.69 89 SER A N 1
ATOM 700 C CA . SER A 1 89 ? 7.729 10.110 -21.224 1.00 50.69 89 SER A CA 1
ATOM 701 C C . SER A 1 89 ? 8.364 10.641 -22.520 1.00 50.69 89 SER A C 1
ATOM 703 O O . SER A 1 89 ? 9.329 11.411 -22.471 1.00 50.69 89 SER A O 1
ATOM 705 N N . PRO A 1 90 ? 7.795 10.323 -23.700 1.00 52.09 90 PRO A N 1
ATOM 706 C CA . PRO A 1 90 ? 8.330 10.739 -25.000 1.00 52.09 90 PRO A CA 1
ATOM 707 C C . PRO A 1 90 ? 8.274 12.260 -25.240 1.00 52.09 90 PRO A C 1
ATOM 709 O O . PRO A 1 90 ? 8.742 12.740 -26.269 1.00 52.09 90 PRO A O 1
ATOM 712 N N . LEU A 1 91 ? 7.722 13.035 -24.300 1.00 49.84 91 LEU A N 1
ATOM 713 C CA . LEU A 1 91 ? 7.600 14.492 -24.383 1.00 49.84 91 LEU A CA 1
ATOM 714 C C . LEU A 1 91 ? 8.889 15.252 -24.021 1.00 49.84 91 LEU A C 1
ATOM 716 O O . LEU A 1 91 ? 9.010 16.414 -24.395 1.00 49.84 91 LEU A O 1
ATOM 720 N N . ASN A 1 92 ? 9.872 14.614 -23.372 1.00 46.12 92 ASN A N 1
ATOM 721 C CA . ASN A 1 92 ? 11.178 15.234 -23.088 1.00 46.12 92 ASN A CA 1
ATOM 722 C C . ASN A 1 92 ? 12.254 14.931 -24.148 1.00 46.12 92 ASN A C 1
ATOM 724 O O . ASN A 1 92 ? 13.363 15.452 -24.067 1.00 46.12 92 ASN A O 1
ATOM 728 N N . SER A 1 93 ? 11.940 14.133 -25.175 1.00 43.44 93 SER A N 1
ATOM 729 C CA . SER A 1 93 ? 12.854 13.831 -26.291 1.00 43.44 93 SER A CA 1
ATOM 730 C C . SER A 1 93 ? 12.858 14.901 -27.395 1.00 43.44 93 SER A C 1
ATOM 732 O O . SER A 1 93 ? 13.539 14.742 -28.406 1.00 43.44 93 SER A O 1
ATOM 734 N N . THR A 1 94 ? 12.119 15.996 -27.210 1.00 42.25 94 THR A N 1
ATOM 735 C CA . THR A 1 94 ? 12.048 17.123 -28.149 1.00 42.25 94 THR A CA 1
ATOM 736 C C . THR A 1 94 ? 12.424 18.414 -27.439 1.00 42.25 94 THR A C 1
ATOM 738 O O . THR A 1 9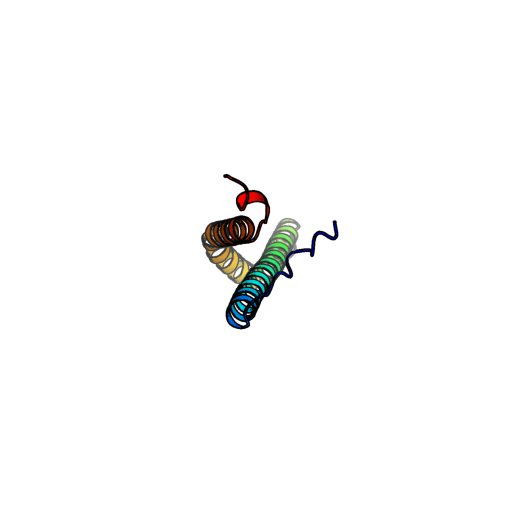4 ? 11.567 19.187 -27.038 1.00 42.25 94 THR A O 1
ATOM 741 N N . ASN A 1 95 ? 13.725 18.637 -27.296 1.00 34.00 95 ASN A N 1
ATOM 742 C CA . ASN A 1 95 ? 14.301 19.975 -27.372 1.00 34.00 95 ASN A CA 1
ATOM 743 C C . ASN A 1 95 ? 15.604 19.854 -28.167 1.00 34.00 95 ASN A C 1
ATOM 745 O O . ASN A 1 95 ? 16.659 19.508 -27.635 1.00 34.00 95 ASN A O 1
ATOM 749 N N . ILE A 1 96 ? 15.447 20.041 -29.479 1.00 38.59 96 ILE A N 1
ATOM 750 C CA . ILE A 1 96 ? 16.455 20.677 -30.333 1.00 38.59 96 ILE A CA 1
ATOM 751 C C . ILE A 1 96 ? 16.529 22.142 -29.908 1.00 38.59 96 ILE A C 1
ATOM 753 O O . ILE A 1 96 ? 15.439 22.711 -29.673 1.00 38.59 96 ILE A O 1
#

Radius of gyration: 21.99 Å; chains: 1; bounding box: 38×27×74 Å

Secondary structure (DSSP, 8-state):
-----------HHHHHHHHHHHHHHHHHHHHHHHHHHHHHHHHHHHHHHHTT----HHHHHHHHHHHHHHHHHHHHHHHHHHHHHHHH-GGGS---

pLDDT: mean 74.4, std 14.11, range 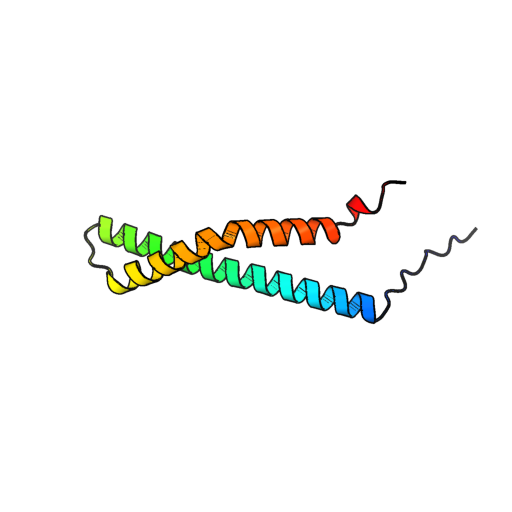[34.0, 93.19]